Protein AF-A0A4Q3WX77-F1 (afdb_monomer_lite)

Radius of gyration: 16.74 Å; chains: 1; bounding box: 44×24×35 Å

Foldseek 3Di:
DVVVVVVVVVVVCLLVVLVVLLVVLVVVLVVLVCCCVVVVPPCPPVSVVSNVVSVVSNVVSVVVNPD

pLDDT: mean 71.94, std 9.68, range [42.75, 83.88]

Sequence (67 aa):
LICFTFLTLALKKLDLSLAYAIWAGLGTALITIVGVTIFHEPVSALKVGGVLLIIAGVTALNLSGGH

Structure (mmCIF, N/CA/C/O backbone):
data_AF-A0A4Q3WX77-F1
#
_entry.id   AF-A0A4Q3WX77-F1
#
loop_
_atom_site.group_PDB
_atom_site.id
_atom_site.type_symbol
_atom_site.label_atom_id
_atom_site.label_alt_id
_atom_site.label_comp_id
_atom_site.label_asym_id
_atom_site.label_entity_id
_atom_site.label_seq_id
_atom_site.pdbx_PDB_ins_code
_atom_site.Cartn_x
_atom_site.Cartn_y
_atom_site.Cartn_z
_atom_site.occupancy
_atom_site.B_iso_or_equiv
_atom_site.auth_seq_id
_atom_site.auth_comp_id
_atom_site.auth_asym_id
_atom_site.auth_atom_id
_atom_site.pdbx_PDB_model_num
ATOM 1 N N . LEU A 1 1 ? 29.996 -13.645 -19.703 1.00 57.59 1 LEU A N 1
ATOM 2 C CA . LEU A 1 1 ? 28.677 -14.172 -20.130 1.00 57.59 1 LEU A CA 1
ATOM 3 C C . LEU A 1 1 ? 27.665 -14.164 -18.980 1.00 57.59 1 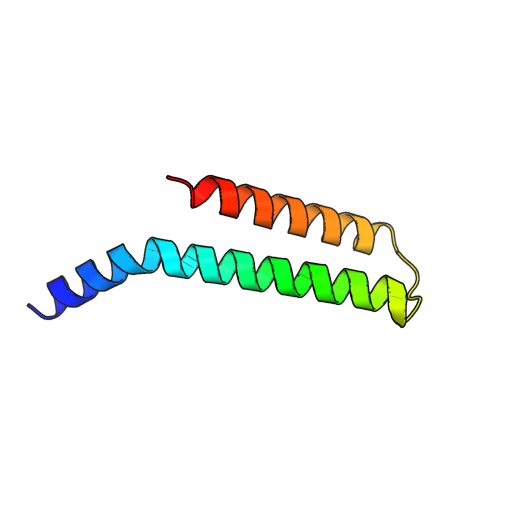LEU A C 1
ATOM 5 O O . LEU A 1 1 ? 26.655 -13.490 -19.102 1.00 57.59 1 LEU A O 1
ATOM 9 N N . ILE A 1 2 ? 27.990 -14.777 -17.835 1.00 64.81 2 ILE A N 1
ATOM 10 C CA . ILE A 1 2 ? 27.144 -14.806 -16.619 1.00 64.81 2 ILE A CA 1
ATOM 11 C C . ILE A 1 2 ? 26.785 -13.405 -16.074 1.00 64.81 2 ILE A C 1
ATOM 13 O O . ILE A 1 2 ? 25.641 -13.152 -15.704 1.00 64.81 2 ILE A O 1
ATOM 17 N N . CYS A 1 3 ? 27.719 -12.449 -16.090 1.00 63.78 3 CYS A N 1
ATOM 18 C CA . CYS A 1 3 ? 27.429 -11.071 -15.663 1.00 63.78 3 CYS A CA 1
ATOM 19 C C . CYS A 1 3 ? 26.458 -10.351 -16.617 1.00 63.78 3 CYS A C 1
ATOM 21 O O . CYS A 1 3 ? 25.649 -9.538 -16.187 1.00 63.78 3 CYS A O 1
ATOM 23 N N . PHE A 1 4 ? 26.497 -10.689 -17.909 1.00 67.38 4 PHE A N 1
ATOM 24 C CA . PHE A 1 4 ? 25.646 -10.088 -18.938 1.00 67.38 4 PHE A CA 1
ATOM 25 C C . PHE A 1 4 ? 24.224 -10.670 -18.905 1.00 67.38 4 PHE A C 1
ATOM 27 O O . PHE A 1 4 ? 23.245 -9.951 -19.099 1.00 67.38 4 PHE A O 1
ATOM 34 N N . THR A 1 5 ? 24.093 -11.956 -18.566 1.00 72.19 5 THR A N 1
ATOM 35 C CA . THR A 1 5 ? 22.793 -12.590 -18.305 1.00 72.19 5 THR A CA 1
ATOM 36 C C . THR A 1 5 ? 22.145 -12.052 -17.032 1.00 72.19 5 THR A C 1
ATOM 38 O O . THR A 1 5 ? 20.939 -11.831 -17.018 1.00 72.19 5 THR A O 1
ATOM 41 N N . PHE A 1 6 ? 22.929 -11.766 -15.986 1.00 66.25 6 PHE A N 1
ATOM 42 C CA . PHE A 1 6 ? 22.409 -11.172 -14.749 1.00 66.25 6 PHE A CA 1
ATOM 43 C C . PHE A 1 6 ? 22.007 -9.700 -14.938 1.00 66.25 6 PHE A C 1
ATOM 45 O O . PHE A 1 6 ? 20.977 -9.277 -14.422 1.00 66.25 6 PHE A O 1
ATOM 52 N N . LEU A 1 7 ? 22.752 -8.950 -15.760 1.00 64.19 7 LEU A N 1
ATOM 53 C CA . LEU A 1 7 ? 22.402 -7.593 -16.189 1.00 64.19 7 LEU A CA 1
ATOM 54 C C . LEU A 1 7 ? 21.102 -7.569 -17.016 1.00 64.19 7 LEU A C 1
ATOM 56 O O . LEU A 1 7 ? 20.218 -6.764 -16.753 1.00 64.19 7 LEU A O 1
ATOM 60 N N . THR A 1 8 ? 20.934 -8.505 -17.953 1.00 65.12 8 THR A N 1
ATOM 61 C CA . THR A 1 8 ? 19.699 -8.643 -18.753 1.00 65.12 8 THR A CA 1
ATOM 62 C C . THR A 1 8 ? 18.497 -9.032 -17.882 1.00 65.12 8 THR A C 1
ATOM 64 O O . THR A 1 8 ? 17.384 -8.546 -18.081 1.00 65.12 8 THR A O 1
ATOM 67 N N . LEU A 1 9 ? 18.716 -9.874 -16.867 1.00 62.22 9 LEU A N 1
ATOM 68 C CA . LEU A 1 9 ? 17.689 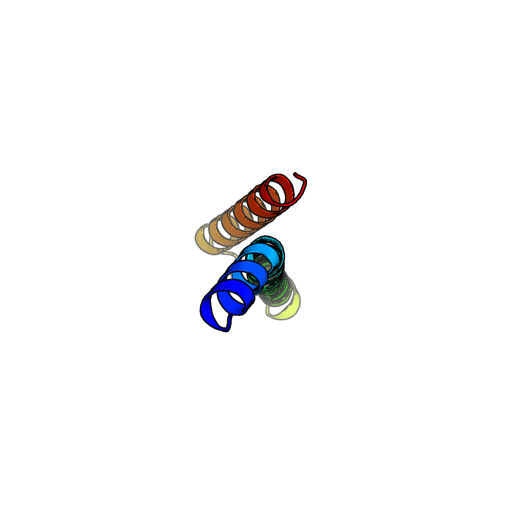-10.251 -15.897 1.00 62.22 9 LEU A CA 1
ATOM 69 C C . LEU A 1 9 ? 17.335 -9.095 -14.945 1.00 62.22 9 LEU A C 1
ATOM 71 O O . LEU A 1 9 ? 16.175 -8.962 -14.561 1.00 62.22 9 LEU A O 1
ATOM 75 N N . ALA A 1 10 ? 18.301 -8.234 -14.608 1.00 61.41 10 ALA A N 1
ATOM 76 C CA . ALA A 1 10 ? 18.079 -6.995 -13.864 1.00 61.41 10 ALA A CA 1
ATOM 77 C C . ALA A 1 10 ? 17.265 -5.969 -14.673 1.00 61.41 10 ALA A C 1
ATOM 79 O O . ALA A 1 10 ? 16.372 -5.338 -14.113 1.00 61.41 10 ALA A O 1
ATOM 80 N N . LEU A 1 11 ? 17.489 -5.868 -15.989 1.00 54.94 11 LEU A N 1
ATOM 81 C CA . LE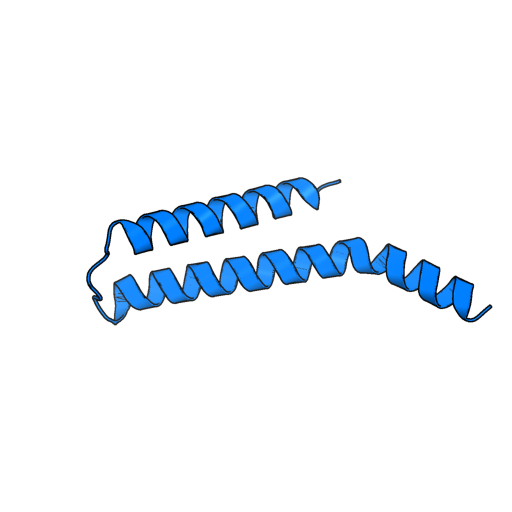U A 1 11 ? 16.669 -5.036 -16.880 1.00 54.94 11 LEU A CA 1
ATOM 82 C C . LEU A 1 11 ? 15.206 -5.510 -16.934 1.00 54.94 11 LEU A C 1
ATOM 84 O O . LEU A 1 11 ? 14.296 -4.693 -16.936 1.00 54.94 11 LEU A O 1
ATOM 88 N N . LYS A 1 12 ? 14.961 -6.824 -16.881 1.00 55.19 12 LYS A N 1
ATOM 89 C CA . LYS A 1 12 ? 13.607 -7.407 -16.798 1.00 55.19 12 LYS A CA 1
ATOM 90 C C . LYS A 1 12 ? 12.981 -7.315 -15.392 1.00 55.19 12 LYS A C 1
ATOM 92 O O . LYS A 1 12 ? 11.793 -7.559 -15.204 1.00 55.19 12 LYS A O 1
ATOM 97 N N . LYS A 1 13 ? 13.787 -6.981 -14.379 1.00 54.31 13 LYS A N 1
ATOM 98 C CA . LYS A 1 13 ? 13.379 -6.805 -12.973 1.00 54.31 13 LYS A CA 1
ATOM 99 C C . LYS A 1 13 ? 12.701 -5.456 -12.726 1.00 54.31 13 LYS A C 1
ATOM 101 O O . LYS A 1 13 ? 12.099 -5.285 -11.667 1.00 54.31 13 LYS A O 1
ATOM 106 N N . LEU A 1 14 ? 12.798 -4.533 -13.682 1.00 53.62 14 LEU A N 1
ATOM 107 C CA . LEU A 1 14 ? 12.189 -3.207 -13.620 1.00 53.62 14 LEU A CA 1
ATOM 108 C C . LEU A 1 14 ? 10.650 -3.310 -13.596 1.00 53.62 14 LEU A C 1
ATOM 110 O O . LEU A 1 14 ? 10.021 -2.662 -12.765 1.00 53.62 14 LEU A O 1
ATOM 114 N N . ASP A 1 15 ? 10.070 -4.269 -14.327 1.00 58.25 15 ASP A N 1
ATOM 115 C CA . ASP A 1 15 ? 8.636 -4.595 -14.249 1.00 58.25 15 ASP A CA 1
ATOM 116 C C . ASP A 1 15 ? 8.257 -5.396 -12.992 1.00 58.25 15 ASP A C 1
ATOM 118 O O . ASP A 1 15 ? 7.208 -5.178 -12.387 1.00 58.25 15 ASP A O 1
ATOM 122 N N . LEU A 1 16 ? 9.118 -6.323 -12.547 1.00 61.59 16 LEU A N 1
ATOM 123 C CA . LEU A 1 16 ? 8.845 -7.140 -11.355 1.00 61.59 16 LEU A CA 1
ATOM 124 C C . LEU A 1 16 ? 8.846 -6.316 -10.069 1.00 61.59 16 LEU A C 1
ATOM 126 O O . LEU A 1 16 ? 8.027 -6.569 -9.190 1.00 61.59 16 LEU A O 1
ATOM 130 N N . SER A 1 17 ? 9.750 -5.342 -9.942 1.00 67.38 17 SER A N 1
ATOM 131 C CA . SER A 1 17 ? 9.788 -4.461 -8.771 1.00 67.38 17 SER A CA 1
ATOM 132 C C . SER A 1 17 ? 8.505 -3.638 -8.661 1.00 67.38 17 SER A C 1
ATOM 134 O O . SER A 1 17 ? 7.995 -3.424 -7.563 1.00 67.38 17 SER A O 1
ATOM 136 N N . LEU A 1 18 ? 7.955 -3.236 -9.804 1.00 70.75 18 LEU A N 1
ATOM 137 C CA . LEU A 1 18 ? 6.719 -2.479 -9.890 1.00 70.75 18 LEU A CA 1
ATOM 138 C C . LEU A 1 18 ? 5.495 -3.346 -9.601 1.00 70.75 18 LEU A C 1
ATOM 140 O O . LEU A 1 18 ? 4.664 -2.978 -8.774 1.00 70.75 18 LEU A O 1
ATOM 144 N N . ALA A 1 19 ? 5.428 -4.540 -10.193 1.00 73.06 19 ALA A N 1
ATOM 145 C CA . ALA A 1 19 ? 4.391 -5.520 -9.892 1.00 73.06 19 ALA A CA 1
ATOM 146 C C . ALA A 1 19 ? 4.377 -5.893 -8.399 1.00 73.06 19 ALA A C 1
ATOM 148 O O . ALA A 1 19 ? 3.310 -5.974 -7.794 1.00 73.06 19 ALA A O 1
ATOM 149 N N . TYR A 1 20 ? 5.552 -6.059 -7.782 1.00 72.12 20 TYR A N 1
ATOM 150 C CA . TYR A 1 20 ? 5.671 -6.376 -6.357 1.00 72.12 20 TYR A CA 1
ATOM 151 C C . TYR A 1 20 ? 5.249 -5.203 -5.466 1.00 72.12 20 TYR A C 1
ATOM 153 O O . TYR A 1 20 ? 4.572 -5.403 -4.459 1.00 72.12 20 TYR A O 1
ATOM 161 N N . ALA A 1 21 ? 5.602 -3.974 -5.851 1.00 74.75 21 ALA A N 1
ATOM 162 C CA . ALA A 1 21 ? 5.209 -2.772 -5.127 1.00 74.75 21 ALA A CA 1
ATOM 163 C C . ALA A 1 21 ? 3.692 -2.514 -5.224 1.00 74.75 21 ALA A C 1
ATOM 165 O O . ALA A 1 21 ? 3.057 -2.212 -4.211 1.00 74.75 21 ALA A O 1
ATOM 166 N N . ILE A 1 22 ? 3.090 -2.719 -6.403 1.00 77.81 22 ILE A N 1
ATOM 167 C CA . ILE A 1 22 ? 1.633 -2.659 -6.587 1.00 77.81 22 ILE A CA 1
ATOM 168 C C . ILE A 1 22 ? 0.952 -3.759 -5.775 1.00 77.81 22 ILE A C 1
ATOM 170 O O . ILE A 1 22 ? 0.010 -3.460 -5.053 1.00 77.81 22 ILE A O 1
ATOM 174 N N . TRP A 1 23 ? 1.423 -5.007 -5.838 1.00 79.50 23 TRP A N 1
ATOM 175 C CA . TRP A 1 23 ? 0.821 -6.118 -5.095 1.00 79.50 23 TRP A CA 1
ATOM 176 C C . TRP A 1 23 ? 0.869 -5.898 -3.575 1.00 79.50 23 TRP A C 1
ATOM 178 O O . TRP A 1 23 ? -0.146 -6.069 -2.898 1.00 79.50 23 TRP A O 1
ATOM 188 N N . ALA A 1 24 ? 2.006 -5.438 -3.043 1.00 80.38 24 ALA A N 1
ATOM 189 C CA . ALA A 1 24 ? 2.152 -5.118 -1.623 1.00 80.38 24 ALA A CA 1
ATOM 190 C C . ALA A 1 24 ? 1.245 -3.950 -1.187 1.00 80.38 24 ALA A C 1
ATOM 192 O O . ALA A 1 24 ? 0.587 -4.027 -0.143 1.00 80.38 24 ALA A O 1
ATOM 193 N N . GLY A 1 25 ? 1.158 -2.886 -1.994 1.00 81.06 25 GLY A N 1
ATOM 194 C CA . GLY A 1 25 ? 0.261 -1.758 -1.731 1.00 81.06 25 GLY A CA 1
ATOM 195 C C . GLY A 1 25 ? -1.214 -2.159 -1.806 1.00 81.06 25 GLY A C 1
ATOM 196 O O . GLY A 1 25 ? -1.986 -1.868 -0.894 1.00 81.06 25 GLY A O 1
ATOM 197 N N . LEU A 1 26 ? -1.598 -2.905 -2.843 1.00 82.31 26 LEU A N 1
ATOM 198 C CA . LEU A 1 26 ? -2.968 -3.371 -3.051 1.00 82.31 26 LEU A CA 1
ATOM 199 C C . LEU A 1 26 ? -3.423 -4.307 -1.923 1.00 82.31 26 LEU A C 1
ATOM 201 O O . LEU A 1 26 ? -4.526 -4.143 -1.406 1.00 82.31 26 LEU A O 1
ATOM 205 N N . GLY A 1 27 ? -2.563 -5.236 -1.493 1.00 82.88 27 GLY A N 1
ATOM 206 C CA . GLY A 1 27 ? -2.833 -6.115 -0.355 1.00 82.88 27 GLY A CA 1
ATOM 207 C C . GLY A 1 27 ? -3.055 -5.330 0.937 1.00 82.88 27 GLY A C 1
ATOM 208 O O . GLY A 1 27 ? -4.045 -5.552 1.629 1.00 82.88 27 GLY A O 1
ATOM 209 N N . THR A 1 28 ? -2.196 -4.349 1.224 1.00 82.94 28 THR A N 1
ATOM 210 C CA . THR A 1 28 ? -2.331 -3.505 2.423 1.00 82.94 28 THR A CA 1
ATOM 211 C C . THR A 1 28 ? -3.619 -2.670 2.387 1.00 82.94 28 THR A C 1
ATOM 213 O O . THR A 1 28 ? -4.318 -2.576 3.399 1.00 82.94 28 THR A O 1
ATOM 216 N N . ALA A 1 29 ? -3.988 -2.120 1.223 1.00 83.19 29 ALA A N 1
ATOM 217 C CA . ALA A 1 29 ? -5.250 -1.400 1.046 1.00 83.19 29 ALA A CA 1
ATOM 218 C C . ALA A 1 29 ? -6.463 -2.315 1.276 1.00 83.19 29 ALA A C 1
ATOM 220 O O . ALA A 1 29 ? -7.347 -1.962 2.057 1.00 83.19 29 ALA A O 1
ATOM 221 N N . LEU A 1 30 ? -6.482 -3.504 0.659 1.00 83.88 30 LEU A N 1
ATOM 222 C CA . LEU A 1 30 ? -7.560 -4.481 0.835 1.00 83.88 30 LEU A CA 1
ATOM 223 C C . LEU A 1 30 ? -7.698 -4.913 2.294 1.00 83.88 30 LEU A C 1
ATOM 225 O O . LEU A 1 30 ? -8.803 -4.882 2.824 1.00 83.88 30 LEU A O 1
ATOM 229 N N . ILE A 1 31 ? -6.597 -5.272 2.956 1.00 83.81 31 ILE A N 1
ATOM 230 C CA . ILE A 1 31 ? -6.615 -5.691 4.365 1.00 83.81 31 ILE A CA 1
ATOM 231 C C . ILE A 1 31 ? -7.146 -4.559 5.246 1.00 83.81 31 ILE A C 1
ATOM 233 O O . ILE A 1 31 ? -7.946 -4.809 6.144 1.00 83.81 31 ILE A O 1
ATOM 237 N N . THR A 1 32 ? -6.771 -3.309 4.965 1.00 80.25 32 THR A N 1
ATOM 238 C CA . THR A 1 32 ? -7.281 -2.163 5.726 1.00 80.25 32 THR A CA 1
ATOM 239 C C . THR A 1 32 ? -8.780 -1.953 5.505 1.00 80.25 32 THR A C 1
ATOM 241 O O . THR A 1 32 ? -9.512 -1.757 6.474 1.00 80.25 32 THR A O 1
ATOM 244 N N . ILE A 1 33 ? -9.266 -2.049 4.262 1.00 80.81 33 ILE A N 1
ATOM 245 C CA . ILE A 1 33 ? -10.702 -1.957 3.942 1.00 80.81 33 ILE A CA 1
ATOM 246 C C . ILE A 1 33 ? -11.480 -3.088 4.625 1.00 80.81 33 ILE A C 1
ATOM 248 O O . ILE A 1 33 ? -12.520 -2.848 5.241 1.00 80.81 33 ILE A O 1
ATOM 252 N N . VAL A 1 34 ? -10.967 -4.317 4.560 1.00 82.88 34 VAL A N 1
ATOM 253 C CA . VAL A 1 34 ? -11.571 -5.498 5.191 1.00 82.88 34 VAL A CA 1
ATOM 254 C C . VAL A 1 34 ? -11.582 -5.361 6.717 1.00 82.88 34 VAL A C 1
ATOM 256 O O . VAL A 1 34 ? -12.601 -5.639 7.342 1.00 82.88 34 VAL A O 1
ATOM 259 N N . GLY A 1 35 ? -10.503 -4.870 7.330 1.00 80.06 35 GLY A N 1
ATOM 260 C CA . GLY A 1 35 ? -10.442 -4.611 8.772 1.00 80.06 35 GLY A CA 1
ATOM 261 C C . GLY A 1 35 ? -11.469 -3.572 9.231 1.00 80.06 35 GLY A C 1
ATOM 262 O O . GLY A 1 35 ? -12.145 -3.760 10.238 1.00 80.06 35 GLY A O 1
ATOM 263 N N . VAL A 1 36 ? -11.662 -2.502 8.460 1.00 75.69 36 VAL A N 1
ATOM 264 C CA . VAL A 1 36 ? -12.657 -1.468 8.789 1.00 75.69 36 VAL A CA 1
ATOM 265 C C . VAL A 1 36 ? -14.091 -1.971 8.593 1.00 75.69 36 VAL A C 1
ATOM 267 O O . VAL A 1 36 ? -14.953 -1.679 9.417 1.00 75.69 36 VAL A O 1
ATOM 270 N N . THR A 1 37 ? -14.356 -2.739 7.534 1.00 75.75 37 THR A N 1
ATOM 271 C CA . THR A 1 37 ? -15.716 -3.200 7.192 1.00 75.75 37 THR A CA 1
ATOM 272 C C . THR A 1 37 ? -16.171 -4.417 7.997 1.00 75.75 37 THR A C 1
ATOM 274 O O . THR A 1 37 ? -17.315 -4.442 8.442 1.00 75.75 37 THR A O 1
ATOM 277 N N . ILE A 1 38 ? -15.302 -5.413 8.210 1.00 78.56 38 ILE A N 1
ATOM 278 C CA . ILE A 1 38 ? -15.658 -6.671 8.891 1.00 78.56 38 ILE A CA 1
ATOM 279 C C . ILE A 1 38 ? -15.432 -6.584 10.400 1.00 78.56 38 ILE A C 1
ATOM 281 O O . ILE A 1 38 ? -16.283 -7.023 11.168 1.00 78.56 38 ILE A O 1
ATOM 285 N N . PHE A 1 39 ? -14.303 -6.022 10.841 1.00 73.38 39 PHE A N 1
ATOM 286 C CA . PHE A 1 39 ? -13.982 -5.946 12.272 1.00 73.38 39 PHE A CA 1
ATOM 287 C C . PHE A 1 39 ? -14.549 -4.696 12.950 1.00 73.38 39 PHE A C 1
ATOM 289 O O . PHE A 1 39 ? -14.430 -4.574 14.167 1.00 73.38 39 PHE A O 1
ATOM 296 N N . HIS A 1 40 ? -15.170 -3.783 12.187 1.00 66.56 40 HIS A N 1
ATOM 297 C CA . HIS A 1 40 ? -15.745 -2.534 12.700 1.00 66.56 40 HIS A CA 1
ATOM 298 C C . HIS A 1 40 ? -14.745 -1.755 13.579 1.00 66.56 40 HIS A C 1
ATOM 300 O O . HIS A 1 40 ? -15.123 -1.051 14.518 1.00 66.56 40 HIS A O 1
ATOM 306 N N . GLU A 1 41 ? -13.443 -1.916 13.302 1.00 65.69 41 GLU A N 1
ATOM 307 C CA . GLU A 1 41 ? -12.405 -1.253 14.076 1.00 65.69 41 GLU A CA 1
ATOM 308 C C . GLU A 1 41 ? -12.575 0.263 13.947 1.00 65.69 41 GLU A C 1
ATOM 310 O O . GLU A 1 41 ? -12.827 0.755 12.841 1.00 65.69 41 GLU A O 1
ATOM 315 N N . PRO A 1 42 ? -12.387 1.023 15.040 1.00 67.50 42 PRO A N 1
ATOM 316 C CA . PRO A 1 42 ? -12.514 2.468 15.001 1.00 67.50 42 PRO A CA 1
ATOM 317 C C . PRO A 1 42 ? -11.581 3.028 13.927 1.00 67.50 42 PRO A C 1
ATOM 319 O O . PRO A 1 42 ? -10.352 2.893 13.984 1.00 67.50 42 PRO A O 1
ATOM 322 N N . VAL A 1 43 ? -12.194 3.637 12.913 1.00 67.44 43 VAL A N 1
ATOM 323 C CA . VAL A 1 43 ? -11.503 4.272 11.795 1.00 67.44 43 VAL A CA 1
ATOM 324 C C . VAL A 1 43 ? -10.862 5.548 12.327 1.00 67.44 43 VAL A C 1
ATOM 326 O O . VAL A 1 43 ? -11.445 6.627 12.317 1.00 67.44 43 VAL A O 1
ATOM 329 N N . SER A 1 44 ? -9.664 5.409 12.889 1.00 77.88 44 SER A N 1
ATOM 330 C CA . SER A 1 44 ? -8.874 6.560 13.314 1.00 77.88 44 SER A CA 1
ATOM 331 C C . SER A 1 44 ? -8.501 7.395 12.088 1.00 77.88 44 SER A C 1
ATOM 333 O O . SER A 1 44 ? -8.244 6.842 11.014 1.00 77.88 44 SER A O 1
ATOM 335 N N . ALA A 1 45 ? -8.400 8.718 12.247 1.00 76.50 45 ALA A N 1
ATOM 336 C CA . ALA A 1 45 ? -7.900 9.616 11.201 1.00 76.50 45 ALA A CA 1
ATOM 337 C C . ALA A 1 45 ? -6.556 9.128 10.620 1.00 76.50 45 ALA A C 1
ATOM 339 O O . ALA A 1 45 ? -6.289 9.290 9.431 1.00 76.50 45 ALA A O 1
ATOM 340 N N . LEU A 1 46 ? -5.754 8.436 11.438 1.00 75.81 46 LEU A N 1
ATOM 341 C CA . LEU A 1 46 ? -4.502 7.808 11.028 1.00 75.81 46 LEU A CA 1
ATOM 342 C C . LEU A 1 46 ? -4.696 6.617 10.068 1.00 75.81 46 LEU A C 1
ATOM 344 O O . LEU A 1 46 ? -3.926 6.470 9.124 1.00 75.81 46 LEU A O 1
ATOM 348 N N . LYS A 1 47 ? -5.738 5.794 10.260 1.00 73.12 47 LYS A N 1
ATOM 349 C CA . LYS A 1 47 ? -6.093 4.689 9.346 1.00 73.12 47 LYS A CA 1
ATOM 350 C C . LYS A 1 47 ? -6.550 5.229 7.994 1.00 73.12 47 LYS A C 1
ATOM 352 O O . LYS A 1 47 ? -6.104 4.739 6.963 1.00 73.12 47 LYS A O 1
ATOM 357 N N . VAL A 1 48 ? -7.381 6.271 7.997 1.00 78.69 48 VAL A N 1
ATOM 358 C CA . VAL A 1 48 ? -7.835 6.936 6.764 1.00 78.69 48 VAL A CA 1
ATOM 359 C C . VAL A 1 48 ? -6.653 7.566 6.022 1.00 78.69 48 VAL A C 1
ATOM 361 O O . VAL A 1 48 ? -6.500 7.350 4.820 1.00 78.69 48 VAL A O 1
ATOM 364 N N . GLY A 1 49 ? -5.773 8.269 6.741 1.00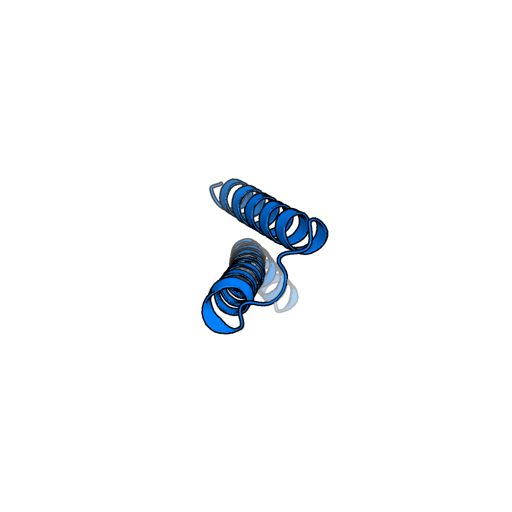 81.19 49 GLY A N 1
ATOM 365 C CA . GLY A 1 49 ? -4.536 8.815 6.180 1.00 81.19 49 GLY A CA 1
ATOM 366 C C . GLY A 1 49 ? -3.627 7.733 5.589 1.00 81.19 49 GLY A C 1
ATOM 367 O O . GLY A 1 49 ? -3.119 7.901 4.485 1.00 81.19 49 GLY A O 1
ATOM 368 N N . GLY A 1 50 ? -3.484 6.594 6.274 1.00 78.88 50 GLY A N 1
ATOM 369 C CA . GLY A 1 50 ? -2.718 5.444 5.789 1.00 78.88 50 GLY A CA 1
ATOM 370 C C . GLY A 1 50 ? -3.283 4.840 4.502 1.00 78.88 50 GLY A C 1
ATOM 371 O O . GLY A 1 50 ? -2.532 4.616 3.557 1.00 78.88 50 GLY A O 1
ATOM 372 N N . VAL A 1 51 ? -4.603 4.640 4.419 1.00 78.38 51 VAL A N 1
ATOM 373 C CA . VAL A 1 51 ? -5.261 4.139 3.196 1.00 78.38 51 VAL A CA 1
ATOM 374 C C . VAL A 1 51 ? -5.068 5.105 2.032 1.00 78.38 51 VAL A C 1
ATOM 376 O O . VAL A 1 51 ? -4.701 4.671 0.942 1.00 78.38 51 VAL A O 1
ATOM 379 N N . LEU A 1 52 ? -5.259 6.408 2.256 1.00 82.81 52 LEU A N 1
ATOM 380 C CA . LEU A 1 52 ? -5.031 7.427 1.228 1.00 82.81 52 LEU A CA 1
ATOM 381 C C . LEU A 1 52 ? -3.577 7.427 0.739 1.00 82.81 52 L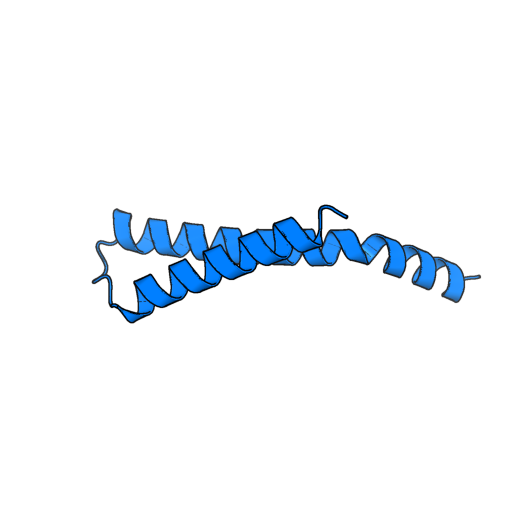EU A C 1
ATOM 383 O O . LEU A 1 52 ? -3.345 7.510 -0.466 1.00 82.81 52 LEU A O 1
ATOM 387 N N . LEU A 1 53 ? -2.607 7.274 1.646 1.00 81.50 53 LEU A N 1
ATOM 388 C CA . LEU A 1 53 ? -1.187 7.189 1.301 1.00 81.50 53 LEU A CA 1
ATOM 389 C C . LEU A 1 53 ? -0.871 5.931 0.475 1.00 81.50 53 LEU A C 1
ATOM 391 O O . LEU A 1 53 ? -0.115 6.006 -0.492 1.00 81.50 53 LEU A O 1
ATOM 395 N N . ILE A 1 54 ? -1.474 4.788 0.819 1.00 81.44 54 ILE A N 1
ATOM 396 C CA . ILE A 1 54 ? -1.323 3.538 0.062 1.00 81.44 54 ILE A CA 1
ATOM 397 C C . ILE A 1 54 ? -1.916 3.688 -1.340 1.00 81.44 54 ILE A C 1
ATOM 399 O O . ILE A 1 54 ? -1.258 3.334 -2.316 1.00 81.44 54 ILE A O 1
ATOM 403 N N . ILE A 1 55 ? -3.125 4.246 -1.459 1.00 78.81 55 ILE A N 1
ATOM 404 C CA . ILE A 1 55 ? -3.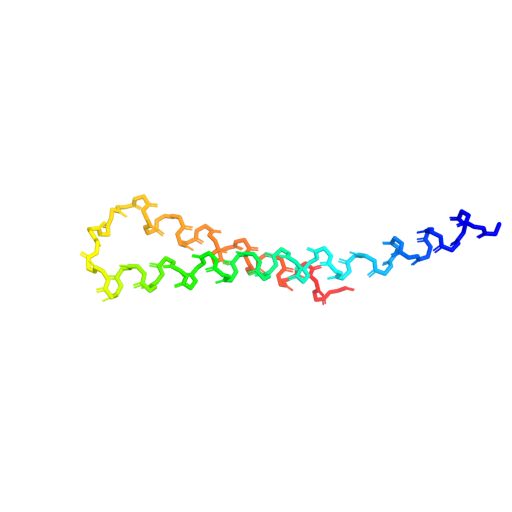765 4.499 -2.757 1.00 78.81 55 ILE A CA 1
ATOM 405 C C . ILE A 1 55 ? -2.891 5.438 -3.596 1.00 78.81 55 ILE A C 1
ATOM 407 O O . ILE A 1 55 ? -2.620 5.139 -4.759 1.00 78.81 55 ILE A O 1
ATOM 411 N N . ALA A 1 56 ? -2.388 6.527 -3.007 1.00 82.62 56 ALA A N 1
ATOM 412 C CA . ALA A 1 56 ? -1.489 7.458 -3.684 1.00 82.62 56 ALA A CA 1
ATOM 413 C C . ALA A 1 56 ? -0.203 6.764 -4.171 1.00 82.62 56 ALA A C 1
ATOM 415 O O . ALA A 1 56 ? 0.183 6.934 -5.326 1.00 82.62 56 ALA A O 1
ATOM 416 N N . GLY A 1 57 ? 0.413 5.924 -3.332 1.00 80.50 57 GLY A N 1
ATOM 417 C CA . GLY A 1 57 ? 1.596 5.138 -3.686 1.00 80.50 57 GLY A CA 1
ATOM 418 C C . GLY A 1 57 ? 1.342 4.136 -4.814 1.00 80.50 57 GLY A C 1
ATOM 419 O O . GLY A 1 57 ? 2.115 4.084 -5.768 1.00 80.50 57 GLY A O 1
ATOM 420 N N . VAL A 1 58 ? 0.236 3.385 -4.764 1.00 74.31 58 VAL A N 1
ATOM 421 C CA . VAL A 1 58 ? -0.141 2.432 -5.825 1.00 74.31 58 VAL A CA 1
ATOM 422 C C . VAL A 1 58 ? -0.409 3.157 -7.142 1.00 74.31 58 VAL A C 1
ATOM 424 O O . VAL A 1 58 ? 0.038 2.696 -8.189 1.00 74.31 58 VAL A O 1
ATOM 427 N N . THR A 1 59 ? -1.086 4.305 -7.099 1.00 76.31 59 THR A N 1
ATOM 428 C CA . THR A 1 59 ? -1.385 5.099 -8.301 1.00 76.31 59 THR A CA 1
ATOM 429 C C . THR A 1 59 ? -0.103 5.670 -8.912 1.00 76.31 59 THR A C 1
ATOM 431 O O . THR A 1 59 ? 0.085 5.585 -10.123 1.00 76.31 59 THR A O 1
ATOM 434 N N . ALA A 1 60 ? 0.820 6.176 -8.085 1.00 79.75 60 ALA A N 1
ATOM 435 C CA . ALA A 1 60 ? 2.125 6.667 -8.529 1.00 79.75 60 ALA A CA 1
ATOM 436 C C . ALA A 1 60 ? 2.992 5.557 -9.150 1.00 79.75 60 ALA A C 1
ATOM 438 O O . ALA A 1 60 ? 3.625 5.773 -10.181 1.00 79.75 60 ALA A O 1
ATOM 439 N N . LEU A 1 61 ? 2.981 4.354 -8.568 1.00 73.19 61 LEU A N 1
ATOM 440 C CA . LEU A 1 61 ? 3.662 3.184 -9.129 1.00 73.19 61 LEU A CA 1
ATOM 441 C C . LEU A 1 61 ? 3.011 2.714 -10.432 1.00 73.19 61 LEU A C 1
ATOM 443 O O . LEU A 1 61 ? 3.714 2.384 -11.377 1.00 73.19 61 LEU A O 1
ATOM 447 N N . ASN A 1 62 ? 1.680 2.715 -10.515 1.00 71.81 62 ASN A N 1
ATOM 448 C CA . ASN A 1 62 ? 0.965 2.358 -11.737 1.00 71.81 62 ASN A CA 1
ATOM 449 C C . ASN A 1 62 ? 1.290 3.327 -12.889 1.00 71.81 62 ASN A C 1
ATOM 451 O O . ASN A 1 62 ? 1.550 2.882 -14.002 1.00 71.81 62 ASN A O 1
ATOM 455 N N . LEU A 1 63 ? 1.376 4.629 -12.596 1.00 68.44 63 LEU A N 1
ATOM 456 C CA . LEU A 1 63 ? 1.837 5.658 -13.536 1.00 68.44 63 LEU A CA 1
ATOM 457 C C . LEU A 1 63 ? 3.317 5.488 -13.920 1.00 68.44 63 LEU A C 1
ATOM 459 O O . LEU A 1 63 ? 3.670 5.674 -15.079 1.00 68.44 63 LEU A O 1
ATOM 463 N N . SER A 1 64 ? 4.174 5.107 -12.968 1.00 65.94 64 SER A N 1
ATOM 464 C CA . SER A 1 64 ? 5.604 4.854 -13.199 1.00 65.94 64 SER A CA 1
ATOM 465 C C . SER A 1 64 ? 5.885 3.600 -14.031 1.00 65.94 64 SER A C 1
ATOM 467 O O . SER A 1 64 ? 6.972 3.503 -14.589 1.00 65.94 64 SER A O 1
ATOM 469 N N . GLY A 1 65 ? 4.972 2.629 -14.059 1.00 55.78 65 GLY A N 1
ATOM 470 C CA . GLY A 1 65 ? 5.134 1.369 -14.795 1.00 55.78 65 GLY A CA 1
ATOM 471 C C . GLY A 1 65 ? 4.424 1.341 -16.136 1.00 55.78 65 GLY A C 1
ATOM 472 O O . GLY A 1 65 ? 4.475 0.335 -16.832 1.00 55.78 65 GLY A O 1
ATOM 473 N N . GLY A 1 66 ? 3.725 2.425 -16.473 1.00 50.62 66 GLY A N 1
ATOM 474 C CA . GLY A 1 66 ? 3.053 2.618 -17.754 1.00 50.62 66 GLY A CA 1
ATOM 475 C C . GLY A 1 66 ? 3.934 3.246 -18.840 1.00 50.62 66 GLY A C 1
ATOM 476 O O . GLY A 1 66 ? 3.384 3.769 -19.809 1.00 50.62 66 GLY A O 1
ATOM 477 N N . HIS A 1 67 ? 5.261 3.235 -18.689 1.00 42.75 67 HIS A N 1
ATOM 478 C CA . HIS A 1 67 ? 6.238 3.700 -19.681 1.00 42.75 67 HIS A CA 1
ATOM 479 C C . HIS A 1 67 ? 7.439 2.753 -19.718 1.00 42.75 67 HIS A C 1
ATOM 481 O O . HIS A 1 67 ? 8.078 2.668 -20.789 1.00 42.75 67 HIS A O 1
#

Secondary structure (DSSP, 8-state):
-HHHHHHHHHHTHHHHHHHHHHHHHHHHHHHHHHHHHHS-----HHHHHHHHHHHHHHHHHHHHT--